Protein AF-A0A5A7SHI3-F1 (afdb_monomer_lite)

Structure (mmCIF, N/CA/C/O backbone):
data_AF-A0A5A7SHI3-F1
#
_entry.id   AF-A0A5A7SHI3-F1
#
loop_
_atom_site.group_PDB
_atom_site.id
_atom_site.type_symbol
_atom_site.label_atom_id
_atom_site.label_alt_id
_atom_site.label_comp_id
_atom_site.label_asym_id
_atom_site.label_entity_id
_atom_site.label_seq_id
_atom_site.pdbx_PDB_ins_code
_atom_site.Cartn_x
_atom_site.Cartn_y
_atom_site.Cartn_z
_atom_site.occupancy
_atom_site.B_iso_or_equiv
_atom_site.auth_seq_id
_atom_site.auth_comp_id
_atom_site.auth_asym_id
_atom_site.auth_atom_id
_atom_site.pdbx_PDB_model_num
ATOM 1 N N . MET A 1 1 ? -7.571 1.676 28.420 1.00 60.34 1 MET A N 1
ATOM 2 C CA . MET A 1 1 ? -8.226 2.368 27.285 1.00 60.34 1 MET A CA 1
ATOM 3 C C . MET A 1 1 ? -7.263 3.265 26.512 1.00 60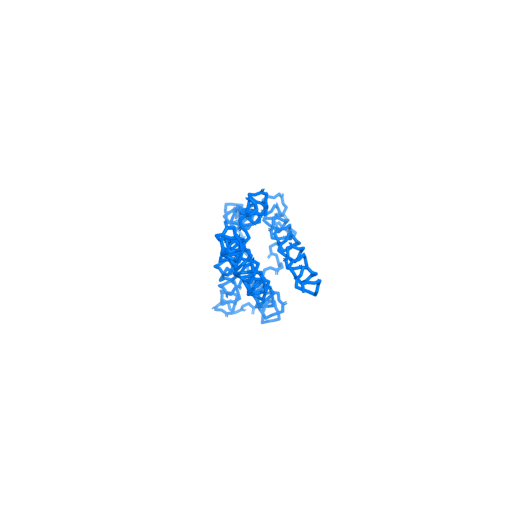.34 1 MET A C 1
ATOM 5 O O . MET A 1 1 ? -7.102 3.040 25.322 1.00 60.34 1 MET A O 1
ATOM 9 N N . GLU A 1 2 ? -6.570 4.211 27.156 1.00 74.44 2 GLU A N 1
ATOM 10 C CA . GLU A 1 2 ? -5.755 5.238 26.472 1.00 74.44 2 GLU A CA 1
ATOM 11 C C . GLU A 1 2 ? -4.695 4.695 25.490 1.00 74.44 2 GLU A C 1
ATOM 13 O O . GLU A 1 2 ? -4.613 5.151 24.351 1.00 74.44 2 GLU A O 1
ATOM 18 N N . LYS A 1 3 ? -3.916 3.678 25.885 1.00 70.12 3 LYS A N 1
ATOM 19 C CA . LYS A 1 3 ? -2.886 3.070 25.018 1.00 70.12 3 LYS A CA 1
ATOM 20 C C . LYS A 1 3 ? -3.465 2.477 23.726 1.00 70.12 3 LYS A C 1
ATOM 22 O O . LYS A 1 3 ? -2.840 2.574 22.676 1.00 70.12 3 LYS A O 1
ATOM 27 N N . ASN A 1 4 ? -4.654 1.883 23.796 1.00 71.12 4 ASN A N 1
ATOM 28 C CA . ASN A 1 4 ? -5.286 1.233 22.647 1.00 71.12 4 ASN A CA 1
ATOM 29 C C . ASN A 1 4 ? -5.876 2.266 21.689 1.00 71.12 4 ASN A C 1
ATOM 31 O O . ASN A 1 4 ? -5.681 2.146 20.486 1.00 71.12 4 ASN A O 1
ATOM 35 N N . MET A 1 5 ? -6.478 3.326 22.237 1.00 73.44 5 MET A N 1
ATOM 36 C CA . MET A 1 5 ? -6.933 4.484 21.466 1.00 73.44 5 MET A CA 1
ATOM 37 C C . MET A 1 5 ? -5.771 5.102 20.672 1.00 73.44 5 MET A C 1
ATOM 39 O O . MET A 1 5 ? -5.894 5.372 19.482 1.00 73.44 5 MET A O 1
ATOM 43 N N . LYS A 1 6 ? -4.597 5.243 21.305 1.00 88.06 6 LYS A N 1
ATOM 44 C CA . LYS A 1 6 ? -3.380 5.730 20.637 1.00 88.06 6 LYS A CA 1
ATOM 45 C C . LYS A 1 6 ? -2.918 4.794 19.512 1.00 88.06 6 LYS A C 1
ATOM 47 O O . LYS A 1 6 ? -2.595 5.274 18.431 1.00 88.06 6 LYS A O 1
ATOM 52 N N . LEU A 1 7 ? -2.918 3.475 19.731 1.00 91.94 7 LEU A N 1
ATOM 53 C CA . LEU A 1 7 ? -2.527 2.490 18.709 1.00 91.94 7 LEU A CA 1
ATOM 54 C C . LEU A 1 7 ? -3.498 2.437 17.524 1.00 91.94 7 LEU A C 1
ATOM 56 O O . LEU A 1 7 ? -3.047 2.313 16.388 1.00 91.94 7 LEU A O 1
ATOM 60 N N . HIS A 1 8 ? -4.803 2.554 17.773 1.00 93.12 8 HIS A N 1
ATOM 61 C CA . HIS A 1 8 ? -5.815 2.590 16.720 1.00 93.12 8 HIS A CA 1
ATOM 62 C C . HIS A 1 8 ? -5.636 3.818 15.823 1.00 93.12 8 HIS A C 1
ATOM 64 O O . HIS A 1 8 ? -5.557 3.694 14.602 1.00 93.12 8 HIS A O 1
ATOM 70 N N . THR A 1 9 ? -5.456 4.995 16.429 1.00 95.00 9 THR A N 1
ATOM 71 C CA . THR A 1 9 ? -5.163 6.234 15.699 1.00 95.00 9 THR A CA 1
ATOM 72 C C . THR A 1 9 ? -3.883 6.113 14.876 1.00 95.00 9 THR A C 1
ATOM 74 O O . THR A 1 9 ? -3.871 6.498 13.710 1.00 95.00 9 THR A O 1
ATOM 77 N N . VAL A 1 10 ? -2.814 5.533 15.435 1.00 96.38 10 VAL A N 1
ATOM 78 C CA . VAL A 1 10 ? -1.580 5.263 14.678 1.00 96.38 10 VAL A CA 1
ATOM 79 C C . VAL A 1 10 ? -1.858 4.344 13.487 1.00 96.38 10 VAL A C 1
ATOM 81 O O . VAL A 1 10 ? -1.419 4.651 12.385 1.00 96.38 10 VAL A O 1
ATOM 84 N N . ALA A 1 11 ? -2.618 3.260 13.664 1.00 97.00 11 ALA A N 1
ATOM 85 C CA . ALA A 1 11 ? -2.960 2.345 12.574 1.00 97.00 11 ALA A CA 1
ATOM 86 C C . ALA A 1 11 ? -3.756 3.034 11.452 1.00 97.00 11 ALA A C 1
ATOM 88 O O . ALA A 1 11 ? -3.479 2.798 10.278 1.00 97.00 11 ALA A O 1
ATOM 89 N N . LEU A 1 12 ? -4.692 3.923 11.798 1.00 97.81 12 LEU A N 1
ATOM 90 C CA . LEU A 1 12 ? -5.429 4.730 10.823 1.00 97.81 12 LEU A CA 1
ATOM 91 C C . LEU A 1 12 ? -4.515 5.698 10.065 1.00 97.81 12 LEU A C 1
ATOM 93 O O . LEU A 1 12 ? -4.644 5.817 8.850 1.00 97.81 12 LEU A O 1
ATOM 97 N N . TRP A 1 13 ? -3.561 6.344 10.742 1.00 98.25 13 TRP A N 1
ATOM 98 C CA . TRP A 1 13 ? -2.574 7.195 10.072 1.00 98.25 13 TRP A CA 1
ATOM 99 C C . TRP A 1 13 ? -1.666 6.400 9.137 1.00 98.25 13 TRP A C 1
ATOM 101 O O . TRP A 1 13 ? -1.434 6.833 8.012 1.00 98.25 13 TRP A O 1
ATOM 111 N N . LEU A 1 14 ? -1.192 5.225 9.559 1.00 98.38 14 LEU A N 1
ATOM 112 C CA . LEU A 1 14 ? -0.409 4.334 8.700 1.00 98.38 14 LEU A CA 1
ATOM 113 C C . LEU A 1 14 ? -1.213 3.901 7.468 1.00 98.38 14 LEU A C 1
ATOM 115 O O . LEU A 1 14 ? -0.688 3.936 6.357 1.00 98.38 14 LEU A O 1
ATOM 119 N N . ALA A 1 15 ? -2.492 3.559 7.648 1.00 98.56 15 ALA A N 1
ATOM 120 C CA . ALA A 1 15 ? -3.390 3.221 6.550 1.00 98.56 15 ALA A CA 1
ATOM 121 C C . ALA A 1 15 ? -3.587 4.408 5.597 1.00 98.56 15 ALA A C 1
ATOM 123 O O . ALA A 1 15 ? -3.422 4.247 4.392 1.00 98.56 15 ALA A O 1
ATOM 124 N N . ALA A 1 16 ? -3.876 5.603 6.119 1.00 98.62 16 ALA A N 1
ATOM 125 C CA . ALA A 1 16 ? -4.070 6.810 5.320 1.00 98.62 16 ALA A CA 1
ATOM 126 C C . ALA A 1 16 ? -2.808 7.195 4.534 1.00 98.62 16 ALA A C 1
ATOM 128 O O . ALA A 1 16 ? -2.893 7.498 3.346 1.00 98.62 16 ALA A O 1
ATOM 129 N N . LEU A 1 17 ? -1.633 7.140 5.168 1.00 98.56 17 LEU A N 1
ATOM 130 C CA . LEU A 1 17 ? -0.353 7.412 4.512 1.00 98.56 17 LEU A CA 1
ATOM 131 C C . LEU A 1 17 ? -0.034 6.359 3.445 1.00 98.56 17 LEU A C 1
ATOM 133 O O . LEU A 1 17 ? 0.376 6.719 2.345 1.00 98.56 17 LEU A O 1
ATOM 137 N N . GLY A 1 18 ? -0.273 5.076 3.730 1.00 98.25 18 GLY A N 1
ATOM 138 C CA . GLY A 1 18 ? -0.119 4.000 2.750 1.00 98.25 18 GLY A CA 1
ATOM 139 C C . GLY A 1 18 ? -1.073 4.146 1.560 1.00 98.25 18 GLY A C 1
ATOM 140 O O . GLY A 1 18 ? -0.651 4.013 0.413 1.00 98.25 18 GLY A O 1
ATOM 141 N N . GLY A 1 19 ? -2.337 4.489 1.824 1.00 98.50 19 GLY A N 1
ATOM 142 C CA . GLY A 1 19 ? -3.356 4.774 0.813 1.00 98.50 19 GLY A CA 1
ATOM 143 C C . GLY A 1 19 ? -3.002 5.981 -0.059 1.00 98.50 19 GLY A C 1
ATOM 144 O O . GLY A 1 19 ? -3.086 5.899 -1.282 1.00 98.50 19 GLY A O 1
ATOM 145 N N . ALA A 1 20 ? -2.535 7.078 0.548 1.00 98.69 20 ALA A N 1
ATOM 146 C CA . ALA A 1 20 ? -2.037 8.251 -0.175 1.00 98.69 20 ALA A CA 1
ATOM 147 C C . ALA A 1 20 ? -0.837 7.898 -1.056 1.00 98.69 20 ALA A C 1
ATOM 149 O O . ALA A 1 20 ? -0.779 8.291 -2.219 1.00 98.69 20 ALA A O 1
ATOM 150 N N . PHE A 1 21 ? 0.115 7.144 -0.504 1.00 97.88 21 PHE A N 1
ATOM 151 C CA . PHE A 1 21 ? 1.326 6.755 -1.207 1.00 97.88 21 PHE A CA 1
ATOM 152 C C . PHE A 1 21 ? 1.011 5.898 -2.436 1.00 97.88 21 PHE A C 1
ATOM 154 O O . PHE A 1 21 ? 1.462 6.226 -3.530 1.00 97.88 21 PHE A O 1
ATOM 161 N N . ILE A 1 22 ? 0.188 4.852 -2.302 1.00 97.94 22 ILE A N 1
ATOM 162 C CA . ILE A 1 22 ? -0.156 4.005 -3.452 1.00 97.94 22 ILE A CA 1
ATOM 163 C C . ILE A 1 22 ? -1.014 4.753 -4.481 1.00 97.94 22 ILE A C 1
ATOM 165 O O . ILE A 1 22 ? -0.815 4.572 -5.681 1.00 97.94 22 ILE A O 1
ATOM 169 N N . ALA A 1 23 ? -1.884 5.671 -4.040 1.00 98.62 23 ALA A N 1
ATOM 170 C CA . ALA A 1 23 ? -2.621 6.548 -4.945 1.00 98.62 23 ALA A CA 1
ATOM 171 C C . ALA A 1 23 ? -1.687 7.467 -5.746 1.00 98.62 23 ALA A C 1
ATOM 173 O O . ALA A 1 23 ? -1.863 7.622 -6.953 1.00 98.62 23 ALA A O 1
ATOM 174 N N . TYR A 1 24 ? -0.666 8.032 -5.096 1.00 98.25 24 TYR A N 1
ATOM 175 C CA . TYR A 1 24 ? 0.368 8.829 -5.753 1.00 98.25 24 TYR A CA 1
ATOM 176 C C . TYR A 1 24 ? 1.157 8.011 -6.785 1.00 98.25 24 TYR A C 1
ATOM 178 O O . TYR A 1 24 ? 1.355 8.479 -7.909 1.00 98.25 24 TYR A O 1
ATOM 186 N N . ILE A 1 25 ? 1.564 6.781 -6.448 1.00 97.50 25 ILE A N 1
ATOM 187 C CA . ILE A 1 25 ? 2.219 5.875 -7.404 1.00 97.50 25 ILE A CA 1
ATOM 188 C C . ILE A 1 25 ? 1.295 5.611 -8.597 1.00 97.50 25 ILE A C 1
ATOM 190 O O . ILE A 1 25 ? 1.718 5.780 -9.740 1.00 97.50 25 ILE A O 1
ATOM 194 N N . GLY A 1 26 ? 0.029 5.270 -8.346 1.00 97.94 26 GLY A N 1
ATOM 195 C CA . GLY A 1 26 ? -0.957 5.026 -9.395 1.00 97.94 26 GLY A CA 1
ATOM 196 C C . GLY A 1 26 ? -1.144 6.223 -10.326 1.00 97.94 26 GLY A C 1
ATOM 197 O O . GLY A 1 26 ? -1.071 6.088 -11.546 1.00 97.94 26 GLY A O 1
ATOM 198 N N . LEU A 1 27 ? -1.284 7.419 -9.754 1.00 98.25 27 LEU A N 1
ATOM 199 C CA . LEU A 1 27 ? -1.394 8.661 -10.514 1.00 98.25 27 LEU A CA 1
ATOM 200 C C . LEU A 1 27 ? -0.127 8.957 -11.332 1.00 98.25 27 LEU A C 1
ATOM 202 O O . LEU A 1 27 ? -0.217 9.408 -12.471 1.00 98.25 27 LEU A O 1
ATOM 206 N N . SER A 1 28 ? 1.052 8.655 -10.790 1.00 97.50 28 SER A N 1
ATOM 207 C CA . SER A 1 28 ? 2.330 8.852 -11.484 1.00 97.50 28 SER A CA 1
ATOM 208 C C . SER A 1 28 ? 2.452 7.954 -12.718 1.00 97.50 28 SER A C 1
ATOM 210 O O . SER A 1 28 ? 2.935 8.408 -13.751 1.00 97.50 28 SER A O 1
ATOM 212 N N . TYR A 1 29 ? 1.950 6.716 -12.649 1.00 96.19 29 TYR A N 1
ATOM 213 C CA . TYR A 1 29 ? 1.853 5.815 -13.805 1.00 96.19 29 TYR A CA 1
ATOM 214 C C . TYR A 1 29 ? 0.876 6.316 -14.880 1.00 96.19 29 TYR A C 1
ATOM 216 O O . TYR A 1 29 ? 1.071 6.010 -16.052 1.00 96.19 29 TYR A O 1
ATOM 224 N N . LEU A 1 30 ? -0.153 7.082 -14.501 1.00 96.69 30 LEU A N 1
ATOM 225 C CA . LEU A 1 30 ? -1.145 7.627 -15.435 1.00 96.69 30 LEU A CA 1
ATOM 226 C C . LEU A 1 30 ? -0.698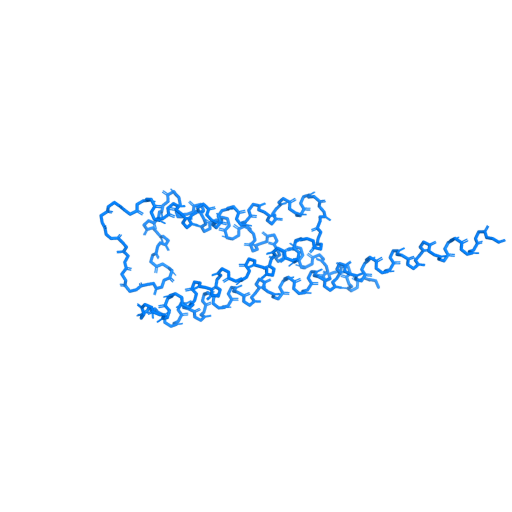 8.936 -16.099 1.00 96.69 30 LEU A C 1
ATOM 228 O O . LEU A 1 30 ? -1.051 9.178 -17.247 1.00 96.69 30 LEU A O 1
ATOM 232 N N . ILE A 1 31 ? 0.040 9.789 -15.383 1.00 96.69 31 ILE A N 1
ATOM 233 C CA . ILE A 1 31 ? 0.383 11.143 -15.854 1.00 96.69 31 ILE A CA 1
ATOM 234 C C . ILE A 1 31 ? 1.810 11.216 -16.408 1.00 96.69 31 ILE A C 1
ATOM 236 O O . ILE A 1 31 ? 2.050 11.860 -17.425 1.00 96.69 31 ILE A O 1
ATOM 240 N N . VAL A 1 32 ? 2.773 10.584 -15.734 1.00 94.25 32 VAL A N 1
ATOM 241 C CA . VAL A 1 32 ? 4.210 10.677 -16.052 1.00 94.25 32 VAL A CA 1
ATOM 242 C C . VAL A 1 32 ? 4.901 9.310 -15.925 1.00 94.25 32 VAL A C 1
ATOM 244 O O . VAL A 1 32 ? 5.890 9.183 -15.188 1.00 94.25 32 VAL A O 1
ATOM 247 N N . PRO A 1 33 ? 4.434 8.271 -16.653 1.00 91.94 33 PRO A N 1
ATOM 248 C CA . PRO A 1 33 ? 4.929 6.900 -16.505 1.00 91.94 33 PRO A CA 1
ATOM 249 C C . PRO A 1 33 ? 6.449 6.797 -16.666 1.00 91.94 33 PRO A C 1
ATOM 251 O O . PRO A 1 33 ? 7.106 6.122 -15.876 1.00 91.94 33 PRO A O 1
ATOM 254 N N . GLY A 1 34 ? 7.039 7.549 -17.601 1.00 89.62 34 GLY A N 1
ATOM 255 C CA . GLY A 1 34 ? 8.487 7.545 -17.845 1.00 89.62 34 GLY A CA 1
ATOM 256 C C . GLY A 1 34 ? 9.356 7.868 -16.619 1.00 89.62 34 GLY A C 1
ATOM 257 O O . GLY A 1 34 ? 10.503 7.434 -16.564 1.00 89.62 34 GLY A O 1
ATOM 258 N N . SER A 1 35 ? 8.819 8.578 -15.619 1.00 87.81 35 SER A N 1
ATOM 259 C CA . SER A 1 35 ? 9.545 8.923 -14.387 1.00 87.81 35 SER A CA 1
ATOM 260 C C . SER A 1 35 ? 9.477 7.854 -13.290 1.00 87.81 35 SER A C 1
ATOM 262 O O . SER A 1 35 ? 10.335 7.834 -12.411 1.00 87.81 35 SER A O 1
ATOM 264 N N . ILE A 1 36 ? 8.475 6.968 -13.329 1.00 92.06 36 ILE A N 1
ATOM 265 C CA . ILE A 1 36 ? 8.182 6.018 -12.243 1.00 92.06 36 ILE A CA 1
ATOM 266 C C . ILE A 1 36 ? 8.417 4.558 -12.651 1.00 92.06 36 ILE A C 1
ATOM 268 O O . ILE A 1 36 ? 8.697 3.718 -11.794 1.00 92.06 36 ILE A O 1
ATOM 272 N N . VAL A 1 37 ? 8.329 4.237 -13.950 1.00 91.44 37 VAL A N 1
ATOM 273 C CA . VAL A 1 37 ? 8.382 2.849 -14.438 1.00 91.44 37 VAL A CA 1
ATOM 274 C C . VAL A 1 37 ? 9.671 2.155 -14.024 1.00 91.44 37 VAL A C 1
ATOM 276 O O . VAL A 1 37 ? 9.609 1.071 -13.458 1.00 91.44 37 VAL A O 1
ATOM 279 N N . THR A 1 38 ? 10.820 2.823 -14.155 1.00 90.62 38 THR A N 1
ATOM 280 C CA . THR A 1 38 ? 12.142 2.272 -13.807 1.00 90.62 38 THR A CA 1
ATOM 281 C C . THR A 1 38 ? 12.256 1.828 -12.347 1.00 90.62 38 THR A C 1
ATOM 283 O O . THR A 1 38 ? 13.007 0.901 -12.039 1.00 90.62 38 THR A O 1
ATOM 286 N N . GLY A 1 39 ? 11.468 2.430 -11.453 1.00 92.25 39 GLY A N 1
ATOM 287 C CA . GLY A 1 39 ? 11.436 2.104 -10.030 1.00 92.25 39 GLY A CA 1
ATOM 288 C C . GLY A 1 39 ? 10.787 0.759 -9.699 1.00 92.25 39 GLY A C 1
ATOM 289 O O . GLY A 1 39 ? 10.977 0.263 -8.592 1.00 92.25 39 GLY A O 1
ATOM 290 N N . PHE A 1 40 ? 10.050 0.131 -10.624 1.00 95.12 40 PHE A N 1
ATOM 291 C CA . PHE A 1 40 ? 9.365 -1.136 -10.337 1.00 95.12 40 PHE A CA 1
ATOM 292 C C . PHE A 1 40 ? 10.323 -2.337 -10.251 1.00 95.12 40 PHE A C 1
ATOM 294 O O . PHE A 1 40 ? 9.999 -3.321 -9.595 1.00 95.12 40 PHE A O 1
ATOM 301 N N . GLY A 1 41 ? 11.520 -2.260 -10.844 1.00 96.00 41 GLY A N 1
ATOM 302 C CA . GLY A 1 41 ? 12.572 -3.276 -10.699 1.00 96.00 41 GLY A CA 1
ATOM 303 C C . GLY A 1 41 ? 12.704 -4.308 -11.824 1.00 96.00 41 GLY A C 1
ATOM 304 O O . GLY A 1 41 ? 13.540 -5.203 -11.697 1.00 96.00 41 GLY A O 1
ATOM 305 N N . PHE A 1 42 ? 11.947 -4.206 -12.921 1.00 95.38 42 PHE A N 1
ATOM 306 C CA . PHE A 1 42 ? 12.177 -5.049 -14.100 1.00 95.38 42 PHE A CA 1
ATOM 307 C C . PHE A 1 42 ? 13.468 -4.678 -14.845 1.00 95.38 42 PHE A C 1
ATOM 309 O O . PHE A 1 42 ? 13.857 -3.510 -14.863 1.00 95.38 42 PHE A O 1
ATOM 316 N N . PRO A 1 43 ? 14.123 -5.651 -15.511 1.00 92.69 43 PRO A N 1
ATOM 317 C CA . PRO A 1 43 ? 15.341 -5.389 -16.277 1.00 92.69 43 PRO A CA 1
ATOM 318 C C . PRO A 1 43 ? 15.064 -4.659 -17.599 1.00 92.69 43 PRO A C 1
ATOM 320 O O . PRO A 1 43 ? 15.962 -4.032 -18.159 1.00 92.69 43 PRO A O 1
ATOM 323 N N . ARG A 1 44 ? 13.835 -4.756 -18.124 1.00 89.12 44 ARG A N 1
ATOM 324 C CA . ARG A 1 44 ? 13.378 -4.058 -19.331 1.00 89.12 44 ARG A CA 1
ATOM 325 C C . ARG A 1 44 ? 11.931 -3.619 -19.162 1.00 89.12 44 ARG A C 1
ATOM 327 O O . ARG A 1 44 ? 11.144 -4.307 -18.518 1.00 89.12 44 ARG A O 1
ATOM 334 N N . TRP A 1 45 ? 11.598 -2.510 -19.803 1.00 83.19 45 TRP A N 1
ATOM 335 C CA . TRP A 1 45 ? 10.261 -1.922 -19.820 1.00 83.19 45 TRP A CA 1
ATOM 336 C C . TRP A 1 45 ? 9.643 -2.127 -21.200 1.00 83.19 45 TRP A C 1
ATOM 338 O O . TRP A 1 45 ? 10.400 -2.204 -22.176 1.00 83.19 45 TRP A O 1
ATOM 348 N N . PRO A 1 46 ? 8.308 -2.236 -21.308 1.00 80.56 46 PRO A N 1
ATOM 349 C CA . PRO A 1 46 ? 7.662 -2.299 -22.609 1.00 80.56 46 PRO A CA 1
ATOM 350 C C . PRO A 1 46 ? 8.089 -1.087 -23.451 1.00 80.56 46 PRO A C 1
ATOM 352 O O . PRO A 1 46 ? 7.931 0.061 -23.036 1.00 80.56 46 PRO A O 1
ATOM 355 N N . GLY A 1 47 ? 8.715 -1.359 -24.596 1.00 75.06 47 GLY A N 1
ATOM 356 C CA . GLY A 1 47 ? 9.071 -0.340 -25.580 1.00 75.06 47 GLY A CA 1
ATOM 357 C C . GLY A 1 47 ? 7.915 -0.088 -26.547 1.00 75.06 47 GLY A C 1
ATOM 358 O O . GLY A 1 47 ? 7.039 -0.937 -26.696 1.00 75.06 47 GLY A O 1
ATOM 359 N N . GLY A 1 48 ? 7.936 1.052 -27.237 1.00 80.44 48 GLY A N 1
ATOM 360 C CA . GLY A 1 48 ? 6.851 1.447 -28.140 1.00 80.44 48 GLY A CA 1
ATOM 361 C C . GLY A 1 48 ? 5.646 2.019 -27.387 1.00 80.44 48 GLY A C 1
ATOM 362 O O . GLY A 1 48 ? 5.824 2.672 -26.361 1.00 80.44 48 GLY A O 1
ATOM 363 N N . ASP A 1 49 ? 4.438 1.790 -27.906 1.00 82.00 49 ASP A N 1
ATOM 364 C CA . ASP A 1 49 ? 3.184 2.242 -27.288 1.00 82.00 49 ASP A CA 1
ATOM 365 C C . ASP A 1 49 ? 2.822 1.361 -26.080 1.00 82.00 49 ASP A C 1
ATOM 367 O O . ASP A 1 49 ? 2.151 0.331 -26.184 1.00 82.00 49 ASP A O 1
ATOM 371 N N . ALA A 1 50 ? 3.365 1.742 -24.927 1.00 88.31 50 ALA A N 1
ATOM 372 C CA . ALA A 1 50 ? 3.209 1.048 -23.655 1.00 88.31 50 ALA A CA 1
ATOM 373 C C . ALA A 1 50 ? 2.217 1.740 -22.708 1.00 88.31 50 ALA A C 1
ATOM 375 O O . ALA A 1 50 ? 1.993 1.253 -21.596 1.00 88.31 50 ALA A O 1
ATOM 376 N N . ASP A 1 51 ? 1.610 2.850 -23.134 1.00 87.19 51 ASP A N 1
ATOM 377 C CA . ASP A 1 51 ? 0.788 3.710 -22.279 1.00 87.19 51 ASP A CA 1
ATOM 378 C C . ASP A 1 51 ? -0.396 2.940 -21.688 1.00 87.19 51 ASP A C 1
ATOM 380 O O . ASP A 1 51 ? -0.693 3.063 -20.498 1.00 87.19 51 ASP A O 1
ATOM 384 N N . GLY A 1 52 ? -0.999 2.040 -22.471 1.00 90.31 52 GLY A N 1
ATOM 385 C CA . GLY A 1 52 ? -2.049 1.140 -21.992 1.00 90.31 52 GLY A CA 1
ATOM 386 C C . GLY A 1 52 ? -1.592 0.206 -20.862 1.00 90.31 52 GLY A C 1
ATOM 387 O O . GLY A 1 52 ? -2.326 0.007 -19.894 1.00 90.31 52 GLY A O 1
ATOM 388 N N . PHE A 1 53 ? -0.368 -0.330 -20.923 1.00 90.75 53 PHE A N 1
ATOM 389 C CA . PHE A 1 53 ? 0.175 -1.195 -19.865 1.00 90.75 53 PHE A CA 1
ATOM 390 C C . PHE A 1 53 ? 0.442 -0.414 -18.578 1.00 90.75 53 PHE A C 1
ATOM 392 O O . PHE A 1 53 ? 0.139 -0.894 -17.481 1.00 90.75 53 PHE A O 1
ATOM 399 N N . TYR A 1 54 ? 0.980 0.799 -18.702 1.00 93.25 54 TYR A N 1
ATOM 400 C CA . TYR A 1 54 ? 1.201 1.674 -17.555 1.00 93.25 54 TYR A CA 1
ATOM 401 C C . TYR A 1 54 ? -0.119 2.128 -16.935 1.00 93.25 54 TYR A C 1
ATOM 403 O O . TYR A 1 54 ? -0.234 2.131 -15.709 1.00 93.25 54 TYR A O 1
ATOM 411 N N . ALA A 1 55 ? -1.138 2.396 -17.754 1.00 95.06 55 ALA A N 1
ATOM 412 C CA . ALA A 1 55 ? -2.467 2.751 -17.284 1.00 95.06 55 ALA A CA 1
ATOM 413 C C . ALA A 1 55 ? -3.133 1.625 -16.484 1.00 95.06 55 ALA A C 1
ATOM 415 O O . ALA A 1 55 ? -3.697 1.899 -15.428 1.00 95.06 55 ALA A O 1
ATOM 416 N N . VAL A 1 56 ? -3.005 0.356 -16.898 1.00 95.00 56 VAL A N 1
ATOM 417 C CA . VAL A 1 56 ? -3.531 -0.789 -16.125 1.00 95.00 56 VAL A CA 1
ATOM 418 C C . VAL A 1 56 ? -2.980 -0.789 -14.697 1.00 95.00 56 VAL A C 1
ATOM 420 O O . VAL A 1 56 ? -3.742 -0.888 -13.731 1.00 95.00 56 VAL A O 1
ATOM 423 N N . LYS A 1 57 ? -1.660 -0.633 -14.543 1.00 94.06 57 LYS A N 1
ATOM 424 C CA . LYS A 1 57 ? -1.039 -0.538 -13.217 1.00 94.06 57 LYS A CA 1
ATOM 425 C C . LYS A 1 57 ? -1.466 0.734 -12.486 1.00 94.06 57 LYS A C 1
ATOM 427 O O . LYS A 1 57 ? -1.816 0.672 -11.308 1.00 94.06 57 LYS A O 1
ATOM 432 N N . GLY A 1 58 ? -1.449 1.868 -13.178 1.00 97.38 58 GLY A N 1
ATOM 433 C CA . GLY A 1 58 ? -1.778 3.167 -12.610 1.00 97.38 58 GLY A CA 1
ATOM 434 C C . GLY A 1 58 ? -3.190 3.216 -12.032 1.00 97.38 58 GLY A C 1
ATOM 435 O O . GLY A 1 58 ? -3.379 3.593 -10.877 1.00 97.38 58 GLY A O 1
ATOM 436 N N . THR A 1 59 ? -4.178 2.743 -12.791 1.00 98.50 59 THR A N 1
ATOM 437 C CA . THR A 1 59 ? -5.571 2.656 -12.348 1.00 98.50 59 THR A CA 1
ATOM 438 C C . THR A 1 59 ? -5.732 1.690 -11.179 1.00 98.50 59 THR A C 1
ATOM 440 O O . THR A 1 59 ? -6.410 2.044 -10.217 1.00 98.50 59 THR A O 1
ATOM 443 N N . ARG A 1 60 ? -5.090 0.510 -11.213 1.00 98.06 60 ARG A N 1
ATOM 444 C CA . ARG A 1 60 ? -5.116 -0.446 -10.090 1.00 98.06 60 ARG A CA 1
ATOM 445 C C . ARG A 1 60 ? -4.653 0.224 -8.798 1.00 98.06 60 ARG A C 1
ATOM 447 O O . ARG A 1 60 ? -5.377 0.212 -7.808 1.00 98.06 60 ARG A O 1
ATOM 454 N N . ASP A 1 61 ? -3.466 0.822 -8.823 1.00 98.31 61 ASP A N 1
ATOM 455 C CA . ASP A 1 61 ? -2.836 1.400 -7.634 1.00 98.31 61 ASP A CA 1
ATOM 456 C C . ASP A 1 61 ? -3.616 2.621 -7.120 1.00 98.31 61 ASP A C 1
ATOM 458 O O . ASP A 1 61 ? -3.847 2.746 -5.914 1.00 98.31 61 ASP A O 1
ATOM 462 N N . LEU A 1 62 ? -4.117 3.465 -8.032 1.00 98.69 62 LEU A N 1
ATOM 463 C CA . LEU A 1 62 ? -4.969 4.600 -7.685 1.00 98.69 62 LEU A CA 1
ATOM 464 C C . LEU A 1 62 ? -6.261 4.147 -7.001 1.00 98.69 62 LEU A C 1
ATOM 466 O O . LEU A 1 62 ? -6.599 4.642 -5.926 1.00 98.69 62 LEU A O 1
ATOM 470 N N . VAL A 1 63 ? -6.966 3.178 -7.588 1.00 98.69 63 VAL A N 1
ATOM 471 C CA . VAL A 1 63 ? -8.223 2.663 -7.033 1.00 98.69 63 VAL A CA 1
ATOM 472 C C . VAL A 1 63 ? -7.990 1.972 -5.690 1.00 98.69 63 VAL A C 1
ATOM 474 O O . VAL A 1 63 ? -8.764 2.204 -4.763 1.00 98.69 63 VAL A O 1
ATOM 477 N N . CYS A 1 64 ? -6.913 1.198 -5.523 1.00 98.56 64 CYS A N 1
ATOM 478 C CA . CYS A 1 64 ? -6.562 0.611 -4.225 1.00 98.56 64 CYS A CA 1
ATOM 479 C C . CYS A 1 64 ? -6.377 1.682 -3.137 1.00 98.56 64 CYS A C 1
ATOM 481 O O . CYS A 1 64 ? -6.887 1.518 -2.028 1.00 98.56 64 CYS A O 1
ATOM 483 N N . GLY A 1 65 ? -5.708 2.795 -3.453 1.00 98.50 65 GLY A N 1
ATOM 484 C CA . GLY A 1 65 ? -5.579 3.926 -2.531 1.00 98.50 65 GLY A CA 1
ATOM 485 C C . GLY A 1 65 ? -6.922 4.594 -2.216 1.00 98.50 65 GLY A C 1
ATOM 486 O O . GLY A 1 65 ? -7.214 4.885 -1.057 1.00 98.50 65 GLY A O 1
ATOM 487 N N . LEU A 1 66 ? -7.787 4.776 -3.217 1.00 98.75 66 LEU A N 1
ATOM 488 C CA . LEU A 1 66 ? -9.125 5.347 -3.021 1.00 98.75 66 LEU A CA 1
ATOM 489 C C . LEU A 1 66 ? -10.033 4.457 -2.162 1.00 98.75 66 LEU A C 1
ATOM 491 O O . LEU A 1 66 ? -10.774 4.981 -1.333 1.00 98.75 66 LEU A O 1
ATOM 495 N N . VAL A 1 67 ? -9.948 3.129 -2.295 1.00 98.75 67 VAL A N 1
ATOM 496 C CA . VAL A 1 67 ? -10.678 2.180 -1.433 1.00 98.75 67 VAL A CA 1
ATOM 497 C C . VAL A 1 67 ? -10.301 2.375 0.036 1.00 98.75 67 VAL A C 1
ATOM 499 O O . VAL A 1 67 ? -11.182 2.370 0.896 1.00 98.75 67 VAL A O 1
ATOM 502 N N . VAL A 1 68 ? -9.018 2.612 0.336 1.00 98.69 68 VAL A N 1
ATOM 503 C CA . VAL A 1 68 ? -8.570 2.914 1.705 1.00 98.69 68 VAL A CA 1
ATOM 504 C C . VAL A 1 68 ? -9.271 4.161 2.240 1.00 98.69 68 VAL A C 1
ATOM 506 O O . VAL A 1 68 ? -9.871 4.110 3.313 1.00 98.69 68 VAL A O 1
ATOM 509 N N . PHE A 1 69 ? -9.261 5.264 1.488 1.00 98.69 69 PHE A N 1
ATOM 510 C CA . PHE A 1 69 ? -9.916 6.502 1.918 1.00 98.69 69 PHE A CA 1
ATOM 511 C C . PHE A 1 69 ? -11.432 6.371 2.031 1.00 98.69 69 PHE A C 1
ATOM 513 O O . PHE A 1 69 ? -12.009 6.909 2.975 1.00 98.69 69 PHE A O 1
ATOM 520 N N . ALA A 1 70 ? -12.072 5.630 1.127 1.00 98.81 70 ALA A N 1
ATOM 521 C CA . ALA A 1 70 ? -13.504 5.367 1.189 1.00 98.81 70 ALA A CA 1
ATOM 522 C C . ALA A 1 70 ? -13.883 4.639 2.488 1.00 98.81 70 ALA A C 1
ATOM 524 O O . ALA A 1 70 ? -14.834 5.037 3.157 1.00 98.81 70 ALA A O 1
ATOM 525 N N . LEU A 1 71 ? -13.110 3.626 2.893 1.00 98.62 71 LEU A N 1
ATOM 526 C CA . LEU A 1 71 ? -13.373 2.871 4.122 1.00 98.62 71 LEU A CA 1
ATOM 527 C C . LEU A 1 71 ? -13.042 3.668 5.393 1.00 98.62 71 LEU A C 1
ATOM 529 O O . LEU A 1 71 ? -13.761 3.545 6.384 1.00 98.62 71 LEU A O 1
ATOM 533 N N . ILE A 1 72 ? -12.012 4.525 5.366 1.00 98.19 72 ILE A N 1
ATOM 534 C CA . ILE A 1 72 ? -11.754 5.489 6.451 1.00 98.19 72 ILE A CA 1
ATOM 535 C C . ILE A 1 72 ? -12.935 6.461 6.584 1.00 98.19 72 ILE A C 1
ATOM 537 O O . ILE A 1 72 ? -13.444 6.657 7.686 1.00 98.19 72 ILE A O 1
ATOM 541 N N . ALA A 1 73 ? -13.401 7.044 5.475 1.00 98.38 73 ALA A N 1
ATOM 542 C CA . ALA A 1 73 ? -14.510 8.000 5.467 1.00 98.38 73 ALA A CA 1
ATOM 543 C C . ALA A 1 73 ? -15.833 7.364 5.923 1.00 98.38 73 ALA A C 1
ATOM 545 O O . ALA A 1 73 ? -16.591 7.985 6.666 1.00 98.38 73 ALA A O 1
ATOM 546 N N . ALA A 1 74 ? -16.076 6.108 5.540 1.00 97.81 74 ALA A N 1
ATOM 547 C CA . ALA A 1 74 ? -17.218 5.320 5.995 1.00 97.81 74 ALA A CA 1
ATOM 548 C C . ALA A 1 74 ? -17.102 4.860 7.461 1.00 97.81 74 ALA A C 1
ATOM 550 O O . ALA A 1 74 ? -18.064 4.330 8.006 1.00 97.81 74 ALA A O 1
ATOM 551 N N . ARG A 1 75 ? -15.946 5.066 8.112 1.00 96.06 75 ARG A N 1
ATOM 552 C CA . ARG A 1 75 ? -15.626 4.578 9.467 1.00 96.06 75 ARG A CA 1
ATOM 553 C C . ARG A 1 75 ? -15.692 3.050 9.598 1.00 96.06 75 ARG A C 1
ATOM 555 O O . ARG A 1 75 ? -15.834 2.513 10.694 1.00 96.06 75 ARG A O 1
ATOM 562 N N . GLU A 1 76 ? -15.508 2.343 8.487 1.00 97.19 76 GLU A N 1
ATOM 563 C CA . GLU A 1 76 ? -15.556 0.883 8.396 1.00 97.19 76 GLU A CA 1
ATOM 564 C C . GLU A 1 76 ? -14.167 0.277 8.647 1.00 97.19 76 GLU A C 1
ATOM 566 O O . GLU A 1 76 ? -13.536 -0.322 7.773 1.00 97.19 76 GLU A O 1
ATOM 571 N N . HIS A 1 77 ? -13.641 0.456 9.862 1.00 95.88 77 HIS A N 1
ATOM 572 C CA . HIS A 1 77 ? -12.234 0.158 10.175 1.00 95.88 77 HIS A CA 1
ATOM 573 C C . HIS A 1 77 ? -11.892 -1.337 10.098 1.00 95.88 77 HIS A C 1
ATOM 575 O O . HIS A 1 77 ? -10.778 -1.713 9.728 1.00 95.88 77 HIS A O 1
ATOM 581 N N . ARG A 1 78 ? -12.859 -2.210 10.397 1.00 95.69 78 ARG A N 1
ATOM 582 C CA . ARG A 1 78 ? -12.685 -3.661 10.261 1.00 95.69 78 ARG A CA 1
ATOM 583 C C . ARG A 1 78 ? -12.621 -4.080 8.793 1.00 95.69 78 ARG A C 1
ATOM 585 O O . ARG A 1 78 ? -11.743 -4.857 8.423 1.00 95.69 78 ARG A O 1
ATOM 592 N N . ALA A 1 79 ? -13.506 -3.536 7.956 1.00 97.94 79 ALA A N 1
ATOM 593 C CA . ALA A 1 79 ? -13.461 -3.764 6.516 1.00 97.94 79 ALA A CA 1
ATOM 594 C C . ALA A 1 79 ? -12.169 -3.198 5.913 1.00 97.94 79 ALA A C 1
ATOM 596 O O . ALA A 1 79 ? -11.538 -3.871 5.103 1.00 97.94 79 ALA A O 1
ATOM 597 N N . LEU A 1 80 ? -11.718 -2.024 6.373 1.00 98.56 80 LEU A N 1
ATOM 598 C CA . LEU A 1 80 ? -10.426 -1.446 6.000 1.00 98.56 80 LEU A CA 1
ATOM 599 C C . LEU A 1 80 ? -9.265 -2.384 6.331 1.00 98.56 80 LEU A C 1
ATOM 601 O O . LEU A 1 80 ? -8.406 -2.611 5.485 1.00 98.56 80 LEU A O 1
ATOM 605 N N . ALA A 1 81 ? -9.245 -2.966 7.529 1.00 98.50 81 ALA A N 1
ATOM 606 C CA . ALA A 1 81 ? -8.201 -3.904 7.920 1.00 98.50 81 ALA A CA 1
ATOM 607 C C . ALA A 1 81 ? -8.168 -5.146 7.011 1.00 98.50 81 ALA A C 1
ATOM 609 O O . ALA A 1 81 ? -7.100 -5.543 6.547 1.00 98.50 81 ALA A O 1
ATOM 610 N N . ILE A 1 82 ? -9.331 -5.727 6.702 1.00 98.62 82 ILE A N 1
ATOM 611 C CA . ILE A 1 82 ? -9.438 -6.873 5.785 1.00 98.62 82 ILE A CA 1
ATOM 612 C C . ILE A 1 82 ? -8.987 -6.475 4.373 1.00 98.62 82 ILE A C 1
ATOM 614 O O . ILE A 1 82 ? -8.186 -7.183 3.762 1.00 98.62 82 ILE A O 1
ATOM 618 N N . ALA A 1 83 ? -9.448 -5.324 3.876 1.00 98.56 83 ALA A N 1
ATOM 619 C CA . ALA A 1 83 ? -9.086 -4.804 2.564 1.00 98.56 83 ALA A CA 1
ATOM 620 C C . ALA A 1 83 ? -7.575 -4.577 2.444 1.00 98.56 83 ALA A C 1
ATOM 622 O O . ALA A 1 83 ? -6.980 -5.029 1.473 1.00 98.56 83 ALA A O 1
ATOM 623 N N . LEU A 1 84 ? -6.932 -3.962 3.444 1.00 98.75 84 LEU A N 1
ATOM 624 C CA . LEU A 1 84 ? -5.474 -3.805 3.489 1.00 98.75 84 LEU A CA 1
ATOM 625 C C . LEU A 1 84 ? -4.759 -5.162 3.489 1.00 98.75 84 LEU A C 1
ATOM 627 O O . LEU A 1 84 ? -3.773 -5.331 2.776 1.00 98.75 84 LEU A O 1
ATOM 631 N N . GLY A 1 85 ? -5.272 -6.147 4.232 1.00 98.75 85 GLY A N 1
ATOM 632 C CA . GLY A 1 85 ? -4.742 -7.510 4.222 1.00 98.75 85 GLY A CA 1
ATOM 633 C C . GLY A 1 85 ? -4.738 -8.118 2.816 1.00 98.75 85 GLY A C 1
ATOM 634 O O . GLY A 1 85 ? -3.707 -8.611 2.366 1.00 98.75 85 GLY A O 1
ATOM 635 N N . VAL A 1 86 ? -5.849 -8.009 2.084 1.00 98.62 86 VAL A N 1
ATOM 636 C CA . VAL A 1 86 ? -5.946 -8.486 0.693 1.00 98.62 86 VAL A CA 1
ATOM 637 C C . VAL A 1 86 ? -5.077 -7.651 -0.253 1.00 98.62 86 VAL A C 1
ATOM 639 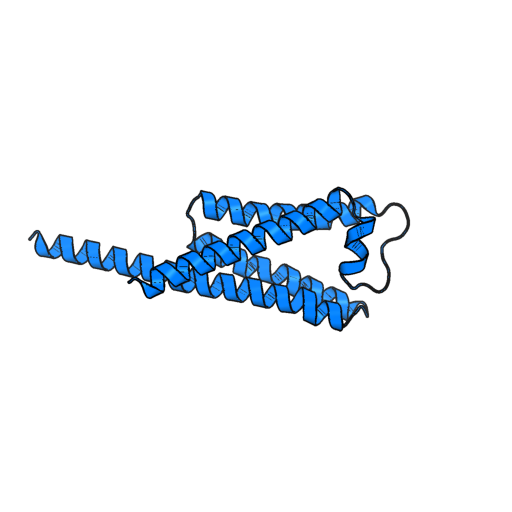O O . VAL A 1 86 ? -4.354 -8.208 -1.074 1.00 98.62 86 VAL A O 1
ATOM 642 N N . VAL A 1 87 ? -5.082 -6.324 -0.116 1.00 98.31 87 VAL A N 1
ATOM 643 C CA . VAL A 1 87 ? -4.257 -5.410 -0.922 1.00 98.31 87 VAL A CA 1
ATOM 644 C C . VAL A 1 87 ? -2.768 -5.682 -0.724 1.00 98.31 87 VAL A C 1
ATOM 646 O O . VAL A 1 87 ? -2.016 -5.535 -1.678 1.00 98.31 87 VAL A O 1
ATOM 649 N N . SER A 1 88 ? -2.321 -6.150 0.446 1.00 98.62 88 SER A N 1
ATOM 650 C CA . SER A 1 88 ? -0.913 -6.522 0.667 1.00 98.62 88 SER A CA 1
ATOM 651 C C . SER A 1 88 ? -0.420 -7.647 -0.256 1.00 98.62 88 SER A C 1
ATOM 653 O O . SER A 1 88 ? 0.780 -7.750 -0.511 1.00 98.62 88 SER A O 1
ATOM 655 N N . LEU A 1 89 ? -1.328 -8.451 -0.825 1.00 98.69 89 LEU A N 1
AT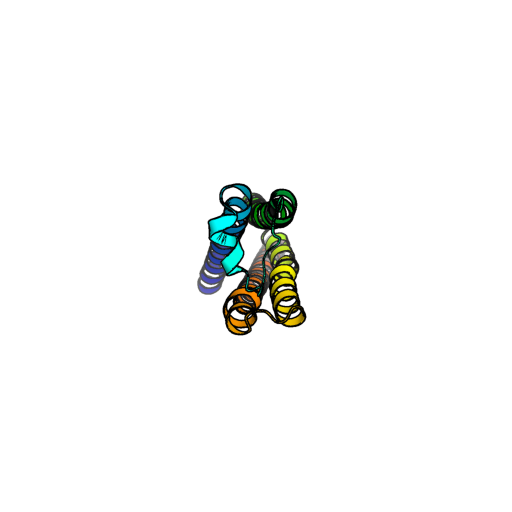OM 656 C CA . LEU A 1 89 ? -0.985 -9.477 -1.813 1.00 98.69 89 LEU A CA 1
ATOM 657 C C . LEU A 1 89 ? -0.478 -8.875 -3.125 1.00 98.69 89 LEU A C 1
ATOM 659 O O . LEU A 1 89 ? 0.291 -9.522 -3.829 1.00 98.69 89 LEU A O 1
ATOM 663 N N . ILE A 1 90 ? -0.872 -7.640 -3.442 1.00 98.50 90 ILE A N 1
ATOM 664 C CA . ILE A 1 90 ? -0.421 -6.928 -4.637 1.00 98.50 90 ILE A CA 1
ATOM 665 C C . ILE A 1 90 ? 1.104 -6.736 -4.628 1.00 98.50 90 ILE A C 1
ATOM 667 O O . ILE A 1 90 ? 1.751 -7.252 -5.536 1.00 98.50 90 ILE A O 1
ATOM 671 N N . PRO A 1 91 ? 1.717 -6.066 -3.631 1.00 98.38 91 PRO A N 1
ATOM 672 C CA . PRO A 1 91 ? 3.166 -5.911 -3.593 1.00 98.38 91 PRO A CA 1
ATOM 673 C C . PRO A 1 91 ? 3.908 -7.241 -3.372 1.00 98.38 91 PRO A C 1
ATOM 675 O O . PRO A 1 91 ? 5.017 -7.389 -3.872 1.00 98.38 91 PRO A O 1
ATOM 678 N N . PHE A 1 92 ? 3.318 -8.255 -2.722 1.00 98.69 92 PHE A N 1
ATOM 679 C CA . PHE A 1 92 ? 3.910 -9.604 -2.747 1.00 98.69 92 PHE A CA 1
ATOM 680 C C . PHE A 1 92 ? 3.963 -10.178 -4.168 1.00 98.69 92 PHE A C 1
ATOM 682 O O . PHE A 1 92 ? 4.997 -10.697 -4.587 1.00 98.69 92 PHE A O 1
ATOM 689 N N . GLY A 1 93 ? 2.868 -10.055 -4.918 1.00 98.62 93 GLY A N 1
ATOM 690 C CA . GLY A 1 93 ? 2.801 -10.440 -6.323 1.00 98.62 93 GLY A CA 1
ATOM 691 C C . GLY A 1 93 ? 3.797 -9.660 -7.179 1.00 98.62 93 GLY A C 1
ATOM 692 O O . GLY A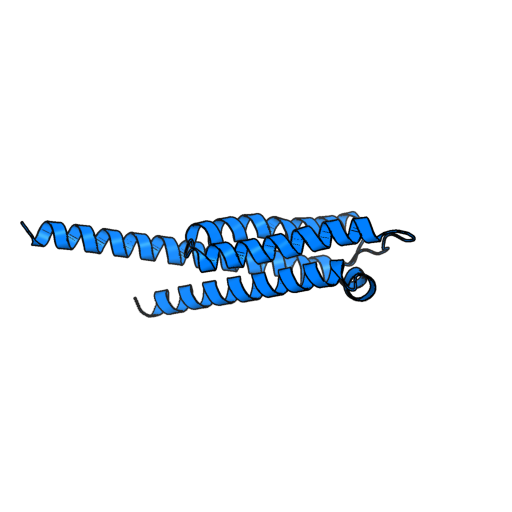 1 93 ? 4.496 -10.265 -7.985 1.00 98.62 93 GLY A O 1
ATOM 693 N N . ASP A 1 94 ? 3.931 -8.351 -6.957 1.00 97.94 94 ASP A N 1
ATOM 694 C CA . ASP A 1 94 ? 4.901 -7.504 -7.656 1.00 97.94 94 ASP A CA 1
ATOM 695 C C . ASP A 1 94 ? 6.349 -7.956 -7.345 1.00 97.94 94 ASP A C 1
ATOM 697 O O . ASP A 1 94 ? 7.156 -8.089 -8.266 1.00 97.94 94 ASP A O 1
ATOM 701 N N . ALA A 1 95 ? 6.672 -8.308 -6.089 1.00 98.69 95 ALA A N 1
ATOM 702 C CA . ALA A 1 95 ? 7.982 -8.857 -5.713 1.00 98.69 95 ALA A CA 1
ATOM 703 C C . ALA A 1 95 ? 8.281 -10.188 -6.422 1.00 98.69 95 ALA A C 1
ATOM 705 O O . ALA A 1 95 ? 9.362 -10.360 -6.990 1.00 98.69 95 ALA A O 1
ATOM 706 N N . ILE A 1 96 ? 7.315 -11.116 -6.416 1.00 98.69 96 ILE A N 1
ATOM 707 C CA . ILE A 1 96 ? 7.420 -12.399 -7.123 1.00 98.69 96 ILE A CA 1
ATOM 708 C C . ILE A 1 96 ? 7.636 -12.142 -8.611 1.00 98.69 96 ILE A C 1
ATOM 710 O O . ILE A 1 96 ? 8.558 -12.697 -9.196 1.00 98.69 96 ILE A O 1
ATOM 714 N N . ASN A 1 97 ? 6.844 -11.255 -9.210 1.00 97.56 97 ASN A N 1
ATOM 715 C CA . ASN A 1 97 ? 6.905 -10.962 -10.634 1.00 97.56 97 ASN A CA 1
ATOM 716 C C . ASN A 1 97 ? 8.278 -10.411 -11.046 1.00 97.56 97 ASN A C 1
ATOM 718 O O . ASN A 1 97 ? 8.851 -10.870 -12.034 1.00 97.56 97 ASN A O 1
ATOM 722 N N . VAL A 1 98 ? 8.837 -9.484 -10.258 1.00 98.00 98 VAL A N 1
ATOM 723 C CA . VAL A 1 98 ? 10.194 -8.952 -10.465 1.00 98.00 98 VAL A CA 1
ATOM 724 C C . VAL A 1 98 ? 11.233 -10.071 -10.419 1.00 98.00 98 VAL A C 1
ATOM 726 O O . VAL A 1 98 ? 12.053 -10.173 -11.331 1.00 98.00 98 VAL A O 1
ATOM 729 N N . LEU A 1 99 ? 11.194 -10.934 -9.401 1.00 98.31 99 LEU A N 1
ATOM 730 C CA . LEU A 1 99 ? 12.160 -12.028 -9.253 1.00 98.31 99 LEU A CA 1
ATOM 731 C C . LEU A 1 99 ? 12.017 -13.087 -10.356 1.00 98.31 99 LEU A C 1
ATOM 733 O O . LEU A 1 99 ? 13.020 -13.529 -10.914 1.00 98.31 99 LEU A O 1
ATOM 737 N N . SER A 1 100 ? 10.784 -13.449 -10.717 1.00 98.12 100 SER A N 1
ATOM 738 C CA . SER A 1 100 ? 10.478 -14.412 -11.783 1.00 98.12 100 SER A CA 1
ATOM 739 C C . SER A 1 100 ? 10.938 -13.948 -13.163 1.00 98.12 100 SER A C 1
ATOM 741 O O . SER A 1 100 ? 11.192 -14.783 -14.024 1.00 98.12 100 SER A O 1
ATOM 743 N N . HIS A 1 101 ? 11.090 -12.638 -13.367 1.00 97.06 101 HIS A N 1
ATOM 744 C CA . HIS A 1 101 ? 11.593 -12.052 -14.610 1.00 97.06 101 HIS A CA 1
ATOM 745 C C . HIS A 1 101 ? 13.033 -11.533 -14.486 1.00 97.06 101 HIS A C 1
ATOM 747 O O . HIS A 1 101 ? 13.444 -10.662 -15.252 1.00 97.06 101 HIS A O 1
ATOM 753 N N . HIS A 1 102 ? 13.809 -12.067 -13.534 1.00 97.12 102 HIS A N 1
ATOM 754 C CA . HIS A 1 102 ? 15.231 -11.751 -13.341 1.00 97.12 102 HIS A CA 1
ATOM 755 C C . HIS A 1 102 ? 15.514 -10.255 -13.114 1.00 97.12 102 HIS A C 1
ATOM 757 O O . HIS A 1 102 ? 16.538 -9.724 -13.545 1.00 97.12 102 HIS A O 1
ATOM 763 N N . GLY A 1 103 ? 14.581 -9.564 -12.461 1.00 97.31 103 GLY A N 1
ATOM 764 C CA . GLY A 1 103 ? 14.722 -8.170 -12.073 1.00 97.31 103 GLY A CA 1
ATOM 765 C C . GLY A 1 103 ? 15.566 -7.962 -10.815 1.00 97.31 103 GLY A C 1
ATOM 766 O O . GLY A 1 103 ? 16.202 -8.868 -10.278 1.00 97.31 103 GLY A O 1
ATOM 767 N N . SER A 1 104 ? 15.569 -6.721 -10.336 1.00 97.94 104 SER A N 1
ATOM 768 C CA . SER A 1 104 ? 16.351 -6.292 -9.177 1.00 97.94 104 SER A CA 1
ATOM 769 C C . SER A 1 104 ? 15.878 -6.970 -7.886 1.00 97.94 104 SER A C 1
ATOM 771 O O . SER A 1 104 ? 14.795 -6.672 -7.379 1.00 97.94 104 SER A O 1
ATOM 773 N N . ILE A 1 105 ? 16.729 -7.819 -7.294 1.00 98.06 105 ILE A N 1
ATOM 774 C CA . ILE A 1 105 ? 16.495 -8.415 -5.965 1.00 98.06 105 ILE A CA 1
ATOM 775 C C . ILE A 1 105 ? 16.349 -7.319 -4.902 1.00 98.06 105 ILE A C 1
ATOM 777 O O . ILE A 1 105 ? 15.479 -7.405 -4.037 1.00 98.06 105 ILE A O 1
ATOM 781 N N . ALA A 1 106 ? 17.167 -6.264 -4.987 1.00 98.06 106 ALA A N 1
ATOM 782 C CA . ALA A 1 106 ? 17.113 -5.144 -4.054 1.00 98.06 106 ALA A CA 1
ATOM 783 C C . ALA A 1 106 ? 15.749 -4.441 -4.095 1.00 98.06 106 ALA A C 1
ATOM 785 O O . ALA A 1 106 ? 15.181 -4.146 -3.048 1.00 98.06 106 ALA A O 1
ATOM 786 N N . THR A 1 107 ? 15.183 -4.235 -5.287 1.00 97.88 107 THR A N 1
ATOM 787 C CA . THR A 1 107 ? 13.852 -3.633 -5.445 1.00 97.88 107 THR A CA 1
ATOM 788 C C . THR A 1 107 ? 12.751 -4.599 -5.010 1.00 97.88 107 THR A C 1
ATOM 790 O O . THR A 1 107 ? 11.844 -4.200 -4.284 1.00 97.88 107 THR A O 1
ATOM 793 N N . ALA A 1 108 ? 12.846 -5.880 -5.380 1.00 98.31 108 ALA A N 1
ATOM 794 C CA . ALA A 1 108 ? 11.869 -6.889 -4.977 1.00 98.31 108 ALA A CA 1
ATOM 795 C C . ALA A 1 108 ? 11.753 -7.009 -3.453 1.00 98.31 108 ALA A C 1
ATOM 797 O O . ALA A 1 108 ? 10.650 -7.006 -2.917 1.00 98.31 108 ALA A O 1
ATOM 798 N N . LEU A 1 109 ? 12.878 -7.069 -2.739 1.00 97.94 109 LEU A N 1
ATOM 799 C CA . LEU A 1 109 ? 12.867 -7.211 -1.284 1.00 97.94 109 LEU A CA 1
ATOM 800 C C . LEU A 1 109 ? 12.669 -5.870 -0.565 1.00 97.94 109 LEU A C 1
ATOM 802 O O . LEU A 1 109 ? 11.861 -5.778 0.357 1.00 97.94 109 LEU A O 1
ATOM 806 N N . GLY A 1 110 ? 13.401 -4.837 -0.981 1.00 97.25 110 GLY A N 1
ATOM 807 C CA . GLY A 1 110 ? 13.460 -3.550 -0.290 1.00 97.25 110 GLY A CA 1
ATOM 808 C C . GLY A 1 110 ? 12.278 -2.626 -0.570 1.00 97.25 110 GLY A C 1
ATOM 809 O O . GLY A 1 110 ? 11.914 -1.847 0.305 1.00 97.25 110 GLY A O 1
ATOM 810 N N . VAL A 1 111 ? 11.666 -2.718 -1.754 1.00 97.06 111 VAL A N 1
ATOM 811 C CA . VAL A 1 111 ? 10.464 -1.944 -2.094 1.00 97.06 111 VAL A CA 1
ATOM 812 C C . VAL A 1 111 ? 9.242 -2.831 -1.932 1.00 97.06 111 VAL A C 1
ATOM 814 O O . VAL A 1 111 ? 8.454 -2.623 -1.016 1.00 97.06 111 VAL A O 1
ATOM 817 N N . HIS A 1 112 ? 9.108 -3.867 -2.759 1.00 98.00 112 HIS A N 1
ATOM 818 C CA . HIS A 1 112 ? 7.854 -4.616 -2.851 1.00 98.00 112 HIS A CA 1
ATOM 819 C C . HIS A 1 112 ? 7.556 -5.434 -1.590 1.00 98.00 112 HIS A C 1
ATOM 821 O O . HIS A 1 112 ? 6.545 -5.195 -0.933 1.00 98.00 112 HIS A O 1
ATOM 827 N N . THR A 1 113 ? 8.447 -6.339 -1.176 1.00 98.44 113 THR A N 1
ATOM 828 C CA . THR A 1 113 ? 8.228 -7.157 0.030 1.00 98.44 113 THR A CA 1
ATOM 829 C C . THR A 1 113 ? 8.127 -6.299 1.292 1.00 98.44 113 THR A C 1
ATOM 831 O O . THR A 1 113 ? 7.265 -6.548 2.134 1.00 98.44 113 THR A O 1
ATOM 834 N N . ALA A 1 114 ? 8.954 -5.257 1.426 1.00 98.19 114 ALA A N 1
ATOM 835 C CA . ALA A 1 114 ? 8.870 -4.334 2.557 1.00 98.19 114 ALA A CA 1
ATOM 836 C C . ALA A 1 114 ? 7.521 -3.594 2.603 1.00 98.19 114 ALA A C 1
ATOM 838 O O . ALA A 1 114 ? 6.897 -3.531 3.663 1.00 98.19 114 ALA A O 1
ATOM 839 N N . THR A 1 115 ? 7.025 -3.093 1.464 1.00 98.19 115 THR A N 1
ATOM 840 C CA . THR A 1 115 ? 5.682 -2.503 1.370 1.00 98.19 115 THR A CA 1
ATOM 841 C C . THR A 1 115 ? 4.603 -3.527 1.711 1.00 98.19 115 THR A C 1
ATOM 843 O O . THR A 1 115 ? 3.696 -3.213 2.479 1.00 98.19 115 THR A O 1
ATOM 846 N N . ALA A 1 116 ? 4.706 -4.760 1.213 1.00 98.56 116 ALA A N 1
ATOM 847 C CA . ALA A 1 116 ? 3.742 -5.815 1.508 1.00 98.56 116 ALA A CA 1
ATOM 848 C C . ALA A 1 116 ? 3.644 -6.098 3.013 1.00 98.56 116 ALA A C 1
ATOM 850 O O . ALA A 1 116 ? 2.550 -6.101 3.581 1.00 98.56 116 ALA A O 1
ATOM 851 N N . LEU A 1 117 ? 4.791 -6.243 3.680 1.00 98.69 117 LEU A N 1
ATOM 852 C CA . LEU A 1 117 ? 4.859 -6.444 5.125 1.00 98.69 117 LEU A CA 1
ATOM 853 C C . LEU A 1 117 ? 4.348 -5.230 5.902 1.00 98.69 117 LEU A C 1
ATOM 855 O O . LEU A 1 117 ? 3.636 -5.405 6.888 1.00 98.69 117 LEU A O 1
ATOM 859 N N . PHE A 1 118 ? 4.657 -4.011 5.457 1.00 98.50 118 PHE A N 1
ATOM 860 C CA . PHE A 1 118 ? 4.140 -2.784 6.062 1.00 98.50 118 PHE A CA 1
ATOM 861 C C . PHE A 1 118 ? 2.606 -2.716 6.005 1.00 98.50 118 PHE A C 1
ATOM 863 O O . PHE A 1 118 ? 1.951 -2.447 7.018 1.00 98.50 118 PHE A O 1
ATOM 870 N N . VAL A 1 119 ? 2.019 -2.996 4.839 1.00 98.50 119 VAL A N 1
ATOM 871 C CA . VAL A 1 119 ? 0.562 -2.985 4.651 1.00 98.50 119 VAL A CA 1
ATOM 872 C C . VAL A 1 119 ? -0.090 -4.095 5.477 1.00 98.50 119 VAL A C 1
ATOM 874 O O . VAL A 1 119 ? -1.063 -3.836 6.184 1.00 98.50 119 VAL A O 1
ATOM 877 N N . LEU A 1 120 ? 0.475 -5.306 5.466 1.00 98.69 120 LEU A N 1
ATOM 878 C CA . LEU A 1 120 ? -0.032 -6.434 6.248 1.00 98.69 120 LEU A CA 1
ATOM 879 C C . LEU A 1 120 ? 0.066 -6.182 7.761 1.00 98.69 120 LEU A C 1
ATOM 881 O O . LEU A 1 120 ? -0.855 -6.503 8.511 1.00 98.69 120 LEU A O 1
ATOM 885 N N . PHE A 1 121 ? 1.156 -5.565 8.219 1.00 98.56 121 PHE A N 1
ATOM 886 C CA . PHE A 1 121 ? 1.314 -5.153 9.610 1.00 98.56 121 PHE A CA 1
ATOM 887 C C . PHE A 1 121 ? 0.262 -4.111 10.007 1.00 98.56 121 PHE A C 1
ATOM 889 O O . PHE A 1 121 ? -0.379 -4.247 11.051 1.00 98.56 121 PHE A O 1
ATOM 896 N N . THR A 1 122 ? 0.036 -3.110 9.153 1.00 98.38 122 THR A N 1
ATOM 897 C CA . THR A 1 122 ? -0.996 -2.083 9.357 1.00 98.38 122 THR A CA 1
ATOM 898 C C . THR A 1 122 ? -2.388 -2.712 9.436 1.00 98.38 122 THR A C 1
ATOM 900 O O . THR A 1 122 ? -3.146 -2.410 10.359 1.00 98.38 122 THR A O 1
ATOM 903 N N . ALA A 1 123 ? -2.694 -3.652 8.537 1.00 98.50 123 ALA A N 1
ATOM 904 C CA . ALA A 1 123 ? -3.928 -4.431 8.550 1.00 98.50 123 ALA A CA 1
ATOM 905 C C . ALA A 1 123 ? -4.110 -5.196 9.869 1.00 98.50 123 ALA A C 1
ATOM 907 O O . ALA A 1 123 ? -5.149 -5.081 10.519 1.00 98.50 123 ALA A O 1
ATOM 908 N N . ALA A 1 124 ? -3.088 -5.933 10.313 1.00 98.12 124 ALA A N 1
ATOM 909 C CA . ALA A 1 124 ? -3.141 -6.708 11.550 1.00 98.12 124 ALA A CA 1
ATOM 910 C C . ALA A 1 124 ? -3.325 -5.820 12.793 1.00 98.12 124 ALA A C 1
ATOM 912 O O . ALA A 1 124 ? -4.090 -6.166 13.698 1.00 98.12 124 ALA A O 1
ATOM 913 N N . LEU A 1 125 ? -2.648 -4.669 12.841 1.00 96.69 125 LEU A N 1
ATOM 914 C CA . LEU A 1 125 ? -2.779 -3.708 13.935 1.00 96.69 125 LEU A CA 1
ATOM 915 C C . LEU A 1 125 ? -4.186 -3.095 13.977 1.00 96.69 125 LEU A C 1
ATOM 917 O O . LEU A 1 125 ? -4.802 -3.020 15.046 1.00 96.69 125 LEU A O 1
ATOM 921 N N . LEU A 1 126 ? -4.719 -2.704 12.818 1.00 96.94 126 LEU A N 1
ATOM 922 C CA . LEU A 1 126 ? -6.055 -2.127 12.711 1.00 96.94 126 LEU A CA 1
ATOM 923 C C . LEU A 1 126 ? -7.149 -3.154 13.045 1.00 96.94 126 LEU A C 1
ATOM 925 O O . LEU A 1 126 ? -8.089 -2.830 13.769 1.00 96.94 126 LEU A O 1
ATOM 929 N N . TYR A 1 127 ? -6.999 -4.406 12.602 1.00 96.69 127 TYR A N 1
ATOM 930 C CA . TYR A 1 127 ? -7.936 -5.488 12.916 1.00 96.69 127 TYR A CA 1
ATOM 931 C C . TYR A 1 127 ? -8.006 -5.745 14.427 1.00 96.69 127 TYR A C 1
ATOM 933 O O . TYR A 1 127 ? -9.084 -5.738 15.019 1.00 96.69 127 TYR A O 1
ATOM 941 N N . ARG A 1 128 ? -6.843 -5.896 15.077 1.00 94.69 128 ARG A N 1
ATOM 942 C CA . ARG A 1 128 ? -6.755 -6.159 16.524 1.00 94.69 128 ARG A CA 1
ATOM 943 C C . ARG A 1 128 ? -7.335 -5.034 17.375 1.00 94.69 128 ARG A C 1
ATOM 945 O O . ARG A 1 128 ? -7.917 -5.305 18.422 1.00 94.69 128 ARG A O 1
ATOM 952 N N . THR A 1 129 ? -7.140 -3.784 16.962 1.00 92.38 129 THR A N 1
ATOM 953 C CA . THR A 1 129 ? -7.686 -2.632 17.693 1.00 92.38 129 THR A CA 1
ATOM 954 C C . THR A 1 129 ? -9.197 -2.499 17.485 1.00 92.38 129 THR A C 1
ATOM 956 O O . THR A 1 129 ? -9.907 -2.269 18.457 1.00 92.38 129 THR A O 1
ATOM 959 N N . SER A 1 130 ? -9.701 -2.765 16.276 1.00 87.88 130 SER A N 1
ATOM 960 C CA . SER A 1 130 ? -11.137 -2.675 15.956 1.00 87.88 130 SER A CA 1
ATOM 961 C C . SER A 1 130 ? -11.993 -3.755 16.641 1.00 87.88 130 SER A C 1
ATOM 963 O O . SER A 1 130 ? -13.082 -3.457 17.131 1.00 87.88 130 SER A O 1
ATOM 965 N N . GLU A 1 131 ? -11.512 -5.003 16.715 1.00 86.50 131 GLU A N 1
ATOM 966 C CA . GLU A 1 131 ? -12.200 -6.088 17.447 1.00 86.50 131 GLU A CA 1
ATOM 967 C C . GLU A 1 131 ? -12.334 -5.745 18.938 1.00 86.50 131 GLU A C 1
ATOM 969 O O . GLU A 1 131 ? -13.413 -5.827 19.518 1.00 86.50 131 GLU A O 1
ATOM 974 N N . ARG A 1 132 ? -11.254 -5.250 19.551 1.00 83.56 132 ARG A N 1
ATOM 975 C CA . ARG A 1 132 ? -11.239 -4.904 20.976 1.00 83.56 132 ARG A CA 1
ATOM 976 C C . ARG A 1 132 ? -12.171 -3.740 21.326 1.00 83.56 132 ARG A C 1
ATOM 978 O O . ARG A 1 132 ? -12.767 -3.750 22.406 1.00 83.56 132 ARG A O 1
ATOM 985 N N . ASP A 1 133 ? -12.272 -2.736 20.460 1.00 82.81 133 ASP A N 1
ATOM 986 C CA . ASP A 1 133 ? -13.200 -1.619 20.663 1.00 82.81 133 ASP A CA 1
ATOM 987 C C . ASP A 1 133 ? -14.658 -2.103 20.579 1.00 82.81 133 ASP A C 1
ATOM 989 O O . ASP A 1 133 ? -15.488 -1.711 21.402 1.00 82.81 133 ASP A O 1
ATOM 993 N N . SER A 1 134 ? -14.937 -3.042 19.666 1.00 83.56 134 SER A N 1
ATOM 994 C CA . SER A 1 134 ? -16.248 -3.692 19.527 1.00 83.56 134 SER A CA 1
ATOM 995 C C . SER A 1 134 ? -16.616 -4.527 20.763 1.00 83.56 134 SER A C 1
ATOM 997 O O . SER A 1 134 ? -17.730 -4.407 21.277 1.00 83.56 134 SER A O 1
ATOM 999 N N . ASP A 1 135 ? -15.675 -5.320 21.289 1.00 86.06 135 ASP A N 1
ATOM 1000 C CA . ASP A 1 135 ? -15.863 -6.114 22.513 1.00 86.06 135 ASP A CA 1
ATOM 1001 C C . ASP A 1 135 ? -16.127 -5.226 23.735 1.00 86.06 135 ASP A C 1
ATOM 1003 O O . ASP A 1 135 ? -17.024 -5.496 24.536 1.00 86.06 135 ASP A O 1
ATOM 1007 N N . THR A 1 136 ? -15.368 -4.131 23.860 1.00 85.50 136 THR A N 1
ATOM 1008 C CA . THR A 1 136 ? -15.517 -3.177 24.969 1.00 85.50 136 THR A CA 1
ATOM 1009 C C . THR A 1 136 ? -16.897 -2.520 24.937 1.00 85.50 136 THR A C 1
ATOM 1011 O O . THR A 1 136 ? -17.562 -2.450 25.968 1.00 85.50 136 THR A O 1
ATOM 1014 N N . ALA A 1 137 ? -17.358 -2.079 23.761 1.00 84.69 137 ALA A N 1
ATOM 1015 C CA . ALA A 1 137 ? -18.682 -1.480 23.599 1.00 84.69 137 ALA A CA 1
ATOM 1016 C C . ALA A 1 137 ? -19.809 -2.462 23.964 1.00 84.69 137 ALA A C 1
ATOM 1018 O O . ALA A 1 137 ? -20.736 -2.092 24.684 1.00 84.69 137 ALA A O 1
ATOM 1019 N N . ARG A 1 138 ? -19.695 -3.728 23.539 1.00 91.00 138 ARG A N 1
ATOM 1020 C CA . ARG A 1 138 ? -20.673 -4.779 23.860 1.00 91.00 138 ARG A CA 1
ATOM 1021 C C . ARG A 1 138 ? -20.744 -5.069 25.363 1.00 91.00 138 ARG A C 1
ATOM 1023 O O . ARG A 1 138 ? -21.833 -5.254 25.896 1.00 91.00 138 ARG A O 1
ATOM 1030 N N . GLN A 1 139 ? -19.604 -5.102 26.052 1.00 89.31 139 GLN A N 1
ATOM 1031 C CA . GLN A 1 139 ? -19.568 -5.348 27.496 1.00 89.31 139 GLN A CA 1
ATOM 1032 C C . GLN A 1 139 ? -20.219 -4.205 28.295 1.00 89.31 139 GLN A C 1
ATOM 1034 O O . GLN A 1 139 ? -20.921 -4.466 29.274 1.00 89.31 139 GLN A O 1
ATOM 1039 N N . LEU A 1 140 ? -20.014 -2.951 27.874 1.00 90.38 140 LEU A N 1
ATOM 1040 C CA . LEU A 1 140 ? -20.639 -1.786 28.508 1.00 90.38 140 LEU A CA 1
ATOM 1041 C C . LEU A 1 140 ? -22.166 -1.828 28.372 1.00 90.38 140 LEU A C 1
ATOM 1043 O O . LEU A 1 140 ? -22.858 -1.702 29.379 1.00 90.38 140 LEU A O 1
ATOM 1047 N N . ASP A 1 141 ? -22.676 -2.104 27.170 1.00 92.00 141 ASP A N 1
ATOM 1048 C CA . ASP A 1 141 ? -24.115 -2.227 26.890 1.00 92.00 141 ASP A CA 1
ATOM 1049 C C . ASP A 1 141 ? -24.796 -3.319 27.741 1.00 92.00 141 ASP A C 1
ATOM 1051 O O . ASP A 1 141 ? -25.827 -3.092 28.384 1.00 92.00 141 ASP A O 1
ATOM 1055 N N . GLN A 1 142 ? -24.156 -4.490 27.850 1.00 91.06 142 GLN A N 1
ATOM 1056 C CA . GLN A 1 142 ? -24.632 -5.578 28.709 1.00 91.06 142 GLN A CA 1
ATOM 1057 C C . GLN A 1 142 ? -24.658 -5.179 30.191 1.00 91.06 142 GLN A C 1
ATOM 1059 O O . GLN A 1 142 ? -25.627 -5.473 30.890 1.00 91.06 142 GLN A O 1
ATOM 1064 N N . SER A 1 143 ? -23.625 -4.485 30.681 1.00 91.19 143 SER A N 1
ATOM 1065 C CA . SER A 1 143 ? -23.560 -4.059 32.085 1.00 91.19 143 SER A CA 1
ATOM 1066 C C . SER A 1 143 ? -24.618 -3.008 32.443 1.00 91.19 143 SER A C 1
ATOM 1068 O O . SER A 1 143 ? -25.217 -3.089 33.515 1.00 91.19 143 SER A O 1
ATOM 1070 N N . SER A 1 144 ? -24.903 -2.066 31.536 1.00 89.56 144 SER A N 1
ATOM 1071 C CA . SER A 1 144 ? -25.955 -1.060 31.717 1.00 89.56 144 SER A CA 1
ATOM 1072 C C . SER A 1 144 ? -27.349 -1.681 31.711 1.00 89.56 144 SER A C 1
ATOM 1074 O O . SER A 1 144 ? -28.195 -1.276 32.502 1.00 89.56 144 SER A O 1
ATOM 1076 N N . SER A 1 145 ? -27.570 -2.699 30.877 1.00 89.75 145 SER A N 1
ATOM 1077 C CA . SER A 1 145 ? -28.834 -3.440 30.836 1.00 89.75 145 SER A CA 1
ATOM 1078 C C . SER A 1 145 ? -29.099 -4.220 32.129 1.00 89.75 145 SER A C 1
ATOM 1080 O O . SER A 1 145 ? -30.230 -4.256 32.599 1.00 89.75 145 SER A O 1
ATOM 1082 N N . VAL A 1 146 ? -28.061 -4.812 32.735 1.00 88.12 146 VAL A N 1
ATOM 1083 C CA . VAL A 1 146 ? -28.177 -5.533 34.018 1.00 88.12 146 VAL A CA 1
ATOM 1084 C C . VAL A 1 146 ? -28.407 -4.577 35.190 1.00 88.12 146 VAL A C 1
ATOM 1086 O O . VAL A 1 146 ? -29.189 -4.892 36.076 1.00 88.12 146 VAL A O 1
ATOM 1089 N N . ALA A 1 147 ? -27.752 -3.414 35.204 1.00 84.06 147 ALA A N 1
ATOM 1090 C CA . ALA A 1 147 ? -27.907 -2.427 36.276 1.00 84.06 147 ALA A CA 1
ATOM 1091 C C . ALA A 1 147 ? -29.269 -1.702 36.269 1.00 84.06 147 ALA A C 1
ATOM 1093 O O . ALA A 1 147 ? -29.604 -1.030 37.241 1.00 84.06 147 ALA A O 1
ATOM 1094 N N . ALA A 1 148 ? -30.025 -1.797 35.172 1.00 82.19 148 ALA A N 1
ATOM 1095 C CA . ALA A 1 148 ? -31.344 -1.188 35.016 1.00 82.19 148 ALA A CA 1
ATOM 1096 C C . ALA A 1 148 ? -32.513 -2.090 35.476 1.00 82.19 148 ALA A C 1
ATOM 1098 O O . ALA A 1 148 ? -33.665 -1.664 35.376 1.00 82.19 148 ALA A O 1
ATOM 1099 N N . LEU A 1 149 ? -32.226 -3.311 35.948 1.00 72.50 149 LEU A N 1
ATOM 1100 C CA . LEU A 1 149 ? -33.179 -4.283 36.505 1.00 72.50 149 LEU A CA 1
ATOM 1101 C C . LEU A 1 149 ? -33.132 -4.284 38.037 1.00 72.50 149 LEU A C 1
ATOM 1103 O O . LEU A 1 149 ? -34.218 -4.436 38.640 1.00 72.50 149 LEU A O 1
#

InterPro domains:
  IPR025363 Protein of unknown function DUF4267 [PF14087] (19-126)

Foldseek 3Di:
DVVLVVLLVVLLVLLLVLLVVLLVLLVCLQPPVVVRVVLLFAPDDDPDPCSVVSNVSSVVSNVLSVVSVVCVVVVVLLVSLVSLLVVLVVLLVSLVVNVVRVTDPCSSVVPRVVSSVSSNVSSVSSNVSVVVVVVVVVVVVVVVVVVVD

pLDDT: mean 93.89, std 7.01, range [60.34, 98.81]

Secondary structure (DSSP, 8-state):
-HHHHHHHHHHHHHHHHHHHHHHHHHHHHHH-HHHHGGGG--SS---SS-HHHHHHHHHHHHHHHHHHHHHHHTT-HHHHHHHHHHHTHHHHHHHHHHHHTT--HHHIIIIIIHHHHHHHHHHHHHHHHHHHHHHHHH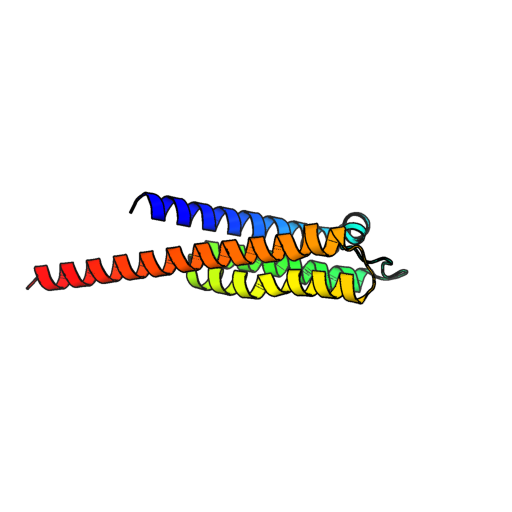HHHHHHHHHT-

Sequence (149 aa):
MEKNMKLHTVALWLAALGGAFIAYIGLSYLIVPGSIVTGFGFPRWPGGDADGFYAVKGTRDLVCGLVVFALIAAREHRALAIALGVVSLIPFGDAINVLSHHGSIATALGVHTATALFVLFTAALLYRTSERDSDTARQLDQSSSVAAL

Organism: NCBI:txid2495913

Radius of gyration: 19.43 Å; chains: 1; bounding box: 50×26×65 Å